Protein AF-A0A8X8FLM1-F1 (afdb_monomer)

Structure (mmCIF, N/CA/C/O backbone):
data_AF-A0A8X8FLM1-F1
#
_entry.id   AF-A0A8X8FLM1-F1
#
loop_
_atom_site.group_PDB
_atom_site.id
_atom_site.type_symbol
_atom_site.label_atom_id
_atom_site.label_alt_id
_atom_site.label_comp_id
_atom_site.label_asym_id
_atom_site.label_entity_id
_atom_site.label_seq_id
_atom_site.pdbx_PDB_ins_code
_atom_site.Cartn_x
_atom_site.Cartn_y
_atom_site.Cartn_z
_atom_site.occupancy
_atom_site.B_iso_or_equiv
_atom_site.auth_seq_id
_atom_site.auth_comp_id
_atom_site.auth_asym_id
_atom_site.auth_atom_id
_atom_site.pdbx_PDB_model_num
ATOM 1 N N . MET A 1 1 ? 20.048 0.884 -22.494 1.00 68.25 1 MET A N 1
ATOM 2 C CA . MET A 1 1 ? 18.974 1.821 -22.073 1.00 68.25 1 MET A CA 1
ATOM 3 C C . MET A 1 1 ? 17.701 1.071 -21.712 1.00 68.25 1 MET A C 1
ATOM 5 O O . MET A 1 1 ? 17.261 1.185 -20.579 1.00 68.25 1 MET A O 1
ATOM 9 N N . LEU A 1 2 ? 17.167 0.255 -22.626 1.00 69.75 2 LEU A N 1
ATOM 10 C CA . LEU A 1 2 ? 15.940 -0.521 -22.415 1.00 69.75 2 LEU A CA 1
ATOM 11 C C . LEU A 1 2 ? 16.041 -1.486 -21.217 1.00 69.75 2 LEU A C 1
ATOM 13 O O . LEU A 1 2 ? 15.201 -1.443 -20.328 1.00 69.75 2 LEU A O 1
ATOM 17 N N . GLU A 1 3 ? 17.132 -2.250 -21.110 1.00 76.75 3 GLU A N 1
ATOM 18 C CA . GLU A 1 3 ? 17.386 -3.141 -19.959 1.00 76.75 3 GLU A CA 1
ATOM 19 C C . GLU A 1 3 ? 17.451 -2.399 -18.618 1.00 76.75 3 GLU A C 1
ATOM 21 O O . GLU A 1 3 ? 16.991 -2.901 -17.598 1.00 76.75 3 GLU A O 1
ATOM 26 N N . MET A 1 4 ? 17.975 -1.171 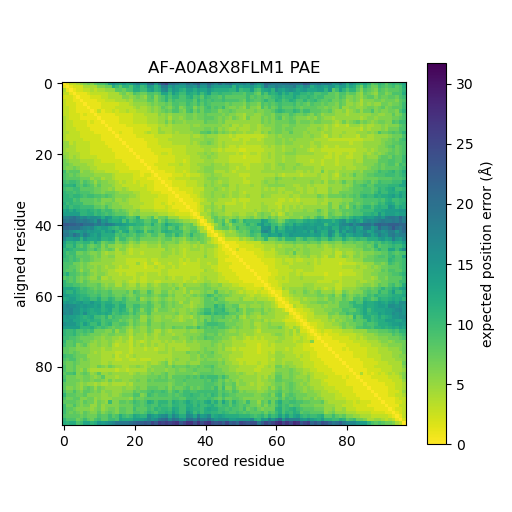-18.619 1.00 77.06 4 MET A N 1
ATOM 27 C CA . MET A 1 4 ? 18.077 -0.339 -17.419 1.00 77.06 4 MET A CA 1
ATOM 28 C C . MET A 1 4 ? 16.694 0.160 -16.978 1.00 77.06 4 MET A C 1
ATOM 30 O O . MET A 1 4 ? 16.386 0.147 -15.791 1.00 77.06 4 MET A O 1
ATOM 34 N N . ILE A 1 5 ? 15.834 0.531 -17.935 1.00 73.69 5 ILE A N 1
ATOM 35 C CA . ILE A 1 5 ? 14.432 0.902 -17.687 1.00 73.69 5 ILE A CA 1
ATOM 36 C C . ILE A 1 5 ? 13.659 -0.299 -17.134 1.00 73.69 5 ILE A C 1
ATOM 38 O O . ILE A 1 5 ? 12.955 -0.163 -16.135 1.00 73.69 5 ILE A O 1
ATOM 42 N N . PHE A 1 6 ? 13.839 -1.482 -17.728 1.00 75.19 6 PHE A N 1
ATOM 43 C CA . PHE A 1 6 ? 13.239 -2.717 -17.225 1.00 75.19 6 PHE A CA 1
ATOM 44 C C . PHE A 1 6 ? 13.726 -3.064 -15.817 1.00 75.19 6 PHE A C 1
ATOM 46 O O . PHE A 1 6 ? 12.907 -3.400 -14.967 1.00 75.19 6 PHE A O 1
ATOM 53 N N . ALA A 1 7 ? 15.022 -2.925 -15.532 1.00 82.50 7 ALA A N 1
ATOM 54 C CA . ALA A 1 7 ? 15.575 -3.168 -14.202 1.00 82.50 7 ALA A CA 1
ATOM 55 C C . ALA A 1 7 ? 15.013 -2.193 -13.155 1.00 82.50 7 ALA A C 1
ATOM 57 O O . ALA A 1 7 ? 14.611 -2.618 -12.073 1.00 82.50 7 ALA A O 1
ATOM 58 N N . ILE A 1 8 ? 14.923 -0.898 -13.480 1.00 79.69 8 ILE A N 1
ATOM 59 C CA . ILE A 1 8 ? 14.333 0.119 -12.595 1.00 79.69 8 ILE A CA 1
ATOM 60 C C . ILE A 1 8 ? 12.845 -0.167 -12.364 1.00 79.69 8 ILE A C 1
ATOM 62 O O . ILE A 1 8 ? 12.383 -0.121 -11.222 1.00 79.69 8 ILE A O 1
ATOM 66 N N . GLY A 1 9 ? 12.100 -0.505 -13.419 1.00 78.31 9 GLY A N 1
ATOM 67 C CA . GLY A 1 9 ? 10.692 -0.878 -13.317 1.00 78.31 9 GLY A CA 1
ATOM 68 C C . GLY A 1 9 ? 10.495 -2.119 -12.449 1.00 78.31 9 GLY A C 1
ATOM 69 O O . GLY A 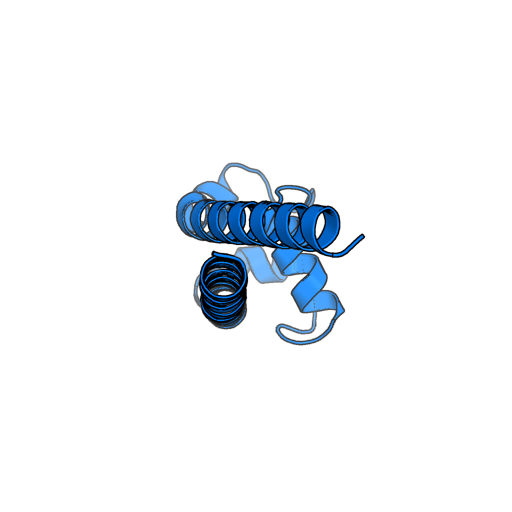1 9 ? 9.688 -2.100 -11.523 1.00 78.31 9 GLY A O 1
ATOM 70 N N . PHE A 1 10 ? 11.293 -3.162 -12.675 1.00 83.00 10 PHE A N 1
ATOM 71 C CA . PHE A 1 10 ? 11.254 -4.396 -11.898 1.00 83.00 10 PHE A CA 1
ATOM 72 C C . PHE A 1 10 ? 11.560 -4.151 -10.416 1.00 83.00 10 PHE A C 1
ATOM 74 O O . PHE A 1 10 ? 10.785 -4.558 -9.554 1.00 83.00 10 PHE A O 1
ATOM 81 N N . LEU A 1 11 ? 12.635 -3.421 -10.102 1.00 85.75 11 LEU A N 1
ATOM 82 C CA . LEU A 1 11 ? 12.973 -3.057 -8.723 1.00 85.75 11 LEU A CA 1
ATOM 83 C C . LEU A 1 11 ? 11.883 -2.201 -8.066 1.00 85.75 11 LEU A C 1
ATOM 85 O O . LEU A 1 11 ? 11.592 -2.389 -6.886 1.00 85.75 11 LEU A O 1
ATOM 89 N N . SER A 1 12 ? 11.242 -1.306 -8.821 1.00 79.88 12 SER A N 1
ATOM 90 C CA . SER A 1 12 ? 10.133 -0.484 -8.321 1.00 79.88 12 SER A CA 1
ATOM 91 C C . SER A 1 12 ? 8.903 -1.327 -7.990 1.00 79.88 12 SER A C 1
ATOM 93 O O . SER A 1 12 ? 8.327 -1.157 -6.917 1.00 79.88 12 SER A O 1
ATOM 95 N N . VAL A 1 13 ? 8.547 -2.283 -8.856 1.00 83.31 13 VAL A N 1
ATOM 96 C CA . VAL A 1 13 ? 7.448 -3.236 -8.627 1.00 83.31 13 VAL A CA 1
ATOM 97 C C . VAL A 1 13 ? 7.742 -4.107 -7.410 1.00 83.31 13 VAL A C 1
ATOM 99 O O . VAL A 1 13 ? 6.895 -4.251 -6.530 1.00 83.31 13 VAL A O 1
ATOM 102 N N . VAL A 1 14 ? 8.948 -4.670 -7.326 1.00 87.69 14 VAL A N 1
ATOM 103 C CA . VAL A 1 14 ? 9.359 -5.507 -6.192 1.00 87.69 14 VAL A CA 1
ATOM 104 C C . VAL A 1 14 ? 9.336 -4.697 -4.894 1.00 87.69 14 VAL A C 1
ATOM 106 O O . VAL A 1 14 ? 8.780 -5.154 -3.896 1.00 87.69 14 VAL A O 1
ATOM 109 N N . GLY A 1 15 ? 9.859 -3.469 -4.911 1.00 86.31 15 GLY A N 1
ATOM 110 C CA . GLY A 1 15 ? 9.806 -2.549 -3.776 1.00 86.31 15 GLY A CA 1
ATOM 111 C C . GLY A 1 15 ? 8.371 -2.230 -3.352 1.00 86.31 15 GLY A C 1
ATOM 112 O O . GLY A 1 15 ? 8.041 -2.355 -2.172 1.00 86.31 15 GLY A O 1
ATOM 113 N N . TYR A 1 16 ? 7.498 -1.906 -4.309 1.00 85.81 16 TYR A N 1
ATOM 114 C CA . TYR A 1 16 ? 6.070 -1.697 -4.072 1.00 85.81 16 TYR A CA 1
ATOM 115 C C . TYR A 1 16 ? 5.431 -2.910 -3.389 1.00 85.81 16 TYR A C 1
ATOM 117 O O . TYR A 1 16 ? 4.794 -2.752 -2.348 1.00 85.81 16 TYR A O 1
ATOM 125 N N . LEU A 1 17 ? 5.637 -4.116 -3.928 1.00 86.38 17 LEU A N 1
ATOM 126 C CA . LEU A 1 17 ? 5.069 -5.345 -3.376 1.00 86.38 17 LEU A CA 1
ATOM 127 C C . LEU A 1 17 ? 5.553 -5.585 -1.945 1.00 86.38 17 LEU A C 1
ATOM 129 O O . LEU A 1 17 ? 4.740 -5.871 -1.069 1.00 86.38 17 LEU A O 1
ATOM 133 N N . ILE A 1 18 ? 6.850 -5.417 -1.675 1.00 87.94 18 ILE A N 1
ATOM 134 C CA . ILE A 1 18 ? 7.414 -5.587 -0.329 1.00 87.94 18 ILE A CA 1
ATOM 135 C C . ILE A 1 18 ? 6.770 -4.608 0.656 1.00 87.94 18 ILE A C 1
ATOM 137 O O . ILE A 1 18 ? 6.324 -5.020 1.731 1.00 87.94 18 ILE A O 1
ATOM 141 N N . VAL A 1 19 ? 6.703 -3.320 0.307 1.00 86.25 19 VAL A N 1
ATOM 142 C CA . VAL A 1 19 ? 6.114 -2.294 1.179 1.00 86.25 19 VAL A CA 1
ATOM 143 C C . VAL A 1 19 ? 4.621 -2.557 1.377 1.00 86.25 19 VAL A C 1
ATOM 145 O O . VAL A 1 19 ? 4.141 -2.498 2.508 1.00 86.25 19 VAL A O 1
ATOM 148 N N . PHE A 1 20 ? 3.899 -2.917 0.316 1.00 85.38 20 PHE A N 1
ATOM 149 C CA . PHE A 1 20 ? 2.472 -3.214 0.365 1.00 85.38 20 PHE A CA 1
ATOM 150 C C . PHE A 1 20 ? 2.164 -4.441 1.231 1.00 85.38 20 PHE A C 1
ATOM 152 O O . PHE A 1 20 ? 1.304 -4.368 2.104 1.00 85.38 20 PHE A O 1
ATOM 159 N N . PHE A 1 21 ? 2.900 -5.546 1.071 1.00 85.69 21 PHE A N 1
ATOM 160 C CA . PHE A 1 21 ? 2.731 -6.740 1.906 1.00 85.69 21 PHE A CA 1
ATOM 161 C C . PHE A 1 21 ? 3.117 -6.497 3.363 1.00 85.69 21 PHE A C 1
ATOM 163 O O . PHE A 1 21 ? 2.498 -7.037 4.285 1.00 85.69 21 PHE A O 1
ATOM 170 N N . ARG A 1 22 ? 4.149 -5.683 3.600 1.00 86.88 22 ARG A N 1
ATOM 171 C CA . ARG A 1 22 ? 4.525 -5.286 4.956 1.00 86.88 22 ARG A CA 1
ATOM 172 C C . ARG A 1 22 ? 3.422 -4.442 5.592 1.00 86.88 22 ARG A C 1
ATOM 174 O O . ARG A 1 22 ? 3.081 -4.692 6.745 1.00 86.88 22 ARG A O 1
ATOM 181 N N . PHE A 1 23 ? 2.845 -3.503 4.846 1.00 84.88 23 PHE A N 1
ATOM 182 C CA . PHE A 1 23 ? 1.718 -2.683 5.284 1.00 84.88 23 PHE A CA 1
ATOM 183 C C . PHE A 1 23 ? 0.481 -3.532 5.579 1.00 84.88 23 PHE A C 1
ATOM 185 O O . PHE A 1 23 ? -0.033 -3.469 6.691 1.00 84.88 23 PHE A O 1
ATOM 192 N N . SER A 1 24 ? 0.054 -4.397 4.655 1.00 82.44 24 SER A N 1
ATOM 193 C CA . SER A 1 24 ? -1.136 -5.240 4.838 1.00 82.44 24 SER A CA 1
ATOM 194 C C . SER A 1 24 ? -1.008 -6.186 6.035 1.00 82.44 24 SER A C 1
ATOM 196 O O . SER A 1 24 ? -1.964 -6.371 6.781 1.00 82.44 24 SER A O 1
ATOM 198 N N . ARG A 1 25 ? 0.192 -6.719 6.309 1.00 84.50 25 ARG A N 1
ATOM 199 C CA . ARG A 1 25 ? 0.454 -7.500 7.534 1.00 84.50 25 ARG A CA 1
ATOM 200 C C . ARG A 1 25 ? 0.377 -6.683 8.808 1.00 84.50 25 ARG A C 1
ATOM 202 O O . ARG A 1 25 ? -0.045 -7.197 9.845 1.00 84.50 25 ARG A O 1
ATOM 209 N N . ARG A 1 26 ? 0.903 -5.462 8.771 1.00 85.19 26 ARG A N 1
ATOM 210 C CA . ARG A 1 26 ? 1.139 -4.657 9.970 1.00 85.19 26 ARG A CA 1
ATOM 211 C C . ARG A 1 26 ? -0.080 -3.820 10.341 1.00 85.19 26 ARG A C 1
ATOM 213 O O . ARG A 1 26 ? -0.346 -3.668 11.527 1.00 85.19 26 ARG A O 1
ATOM 220 N N . PHE A 1 27 ? -0.845 -3.356 9.359 1.00 83.56 27 PHE A N 1
ATOM 221 C CA . PHE A 1 27 ? -2.037 -2.533 9.536 1.00 83.56 27 PHE A CA 1
ATOM 222 C C . PHE A 1 27 ? -3.073 -3.125 10.505 1.00 83.56 27 PHE A C 1
ATOM 224 O O . PHE A 1 27 ? -3.424 -2.425 11.448 1.00 83.56 27 PHE A O 1
ATOM 231 N N . PRO A 1 28 ? -3.524 -4.393 10.385 1.00 81.88 28 PRO A N 1
ATOM 232 C CA . PRO A 1 28 ? -4.525 -4.936 11.304 1.00 81.88 28 PRO A CA 1
ATOM 233 C C . PRO A 1 28 ? -3.978 -5.117 12.728 1.00 81.88 28 PRO A C 1
ATOM 235 O O . PRO A 1 28 ? -4.753 -5.161 13.676 1.00 81.88 28 PRO A O 1
ATOM 238 N N . ARG A 1 29 ? -2.648 -5.208 12.893 1.00 83.31 29 ARG A N 1
ATOM 239 C CA . ARG A 1 29 ? -1.992 -5.306 14.207 1.00 83.31 29 ARG A CA 1
ATOM 240 C C . ARG A 1 29 ? -1.765 -3.944 14.861 1.00 83.31 29 ARG A C 1
ATOM 242 O O . ARG A 1 29 ? -1.905 -3.835 16.069 1.00 83.31 29 ARG A O 1
ATOM 249 N N . LEU A 1 30 ? -1.371 -2.938 14.082 1.00 82.31 30 LEU A N 1
ATOM 250 C CA . LEU A 1 30 ? -1.109 -1.581 14.574 1.00 82.31 30 LEU A CA 1
ATOM 251 C C . LEU A 1 30 ? -2.388 -0.760 14.742 1.00 82.31 30 LEU A C 1
ATOM 253 O O . LEU A 1 30 ? -2.461 0.060 15.647 1.00 82.31 30 LEU A O 1
ATOM 257 N N . TYR A 1 31 ? -3.372 -0.979 13.870 1.00 82.56 31 TYR A N 1
ATOM 258 C CA . TYR A 1 31 ? -4.610 -0.208 13.809 1.00 82.56 31 TYR A CA 1
ATOM 259 C C . TYR A 1 31 ? -5.832 -1.140 13.790 1.00 82.56 31 TYR A C 1
ATOM 261 O O . TYR A 1 31 ? -6.599 -1.148 12.821 1.00 82.56 31 TYR A O 1
ATOM 269 N N . PRO A 1 32 ? -6.032 -1.952 14.846 1.00 80.75 32 PRO A N 1
ATOM 270 C CA . PRO A 1 32 ? -7.135 -2.907 14.907 1.00 80.75 32 PRO A CA 1
ATOM 271 C C . PRO A 1 32 ? -8.502 -2.216 14.820 1.00 80.75 32 PRO A C 1
ATOM 273 O O . PRO A 1 32 ? -9.400 -2.720 14.154 1.00 80.75 32 PRO A O 1
ATOM 276 N N . GLU A 1 33 ? -8.651 -1.029 15.411 1.00 83.38 33 GLU A N 1
ATOM 277 C CA . GLU A 1 33 ? -9.896 -0.250 15.358 1.00 83.38 33 GLU A CA 1
ATOM 278 C C . GLU A 1 33 ? -10.248 0.192 13.933 1.00 83.38 33 GLU A C 1
ATOM 280 O O . GLU A 1 33 ? -11.391 0.043 13.496 1.00 83.38 33 GLU A O 1
ATOM 285 N N . LEU A 1 34 ? -9.250 0.675 13.179 1.00 80.75 34 LEU A N 1
ATOM 286 C CA . LEU A 1 34 ? -9.419 1.020 11.767 1.00 80.75 34 LEU A CA 1
ATOM 287 C C . LEU A 1 34 ? -9.803 -0.214 10.957 1.00 80.75 34 LEU A C 1
ATOM 289 O O . LEU A 1 34 ? -10.725 -0.161 10.150 1.00 80.75 34 LEU A O 1
ATOM 293 N N . TRP A 1 35 ? -9.131 -1.339 11.196 1.00 82.50 35 TRP A N 1
ATOM 294 C CA . TRP A 1 35 ? -9.408 -2.589 10.497 1.00 82.50 35 TRP A CA 1
ATOM 295 C C . TRP A 1 35 ? -10.839 -3.097 10.730 1.00 82.50 35 TRP A C 1
ATOM 297 O O . TRP A 1 35 ? -11.523 -3.475 9.777 1.00 82.50 35 TRP A O 1
ATOM 307 N N . VAL A 1 36 ? -11.326 -3.032 11.973 1.00 82.38 36 VAL A N 1
ATOM 308 C CA . VAL A 1 36 ? -12.701 -3.416 12.326 1.00 82.38 36 VAL A CA 1
ATOM 309 C C . VAL A 1 36 ? -13.724 -2.518 11.629 1.00 82.38 36 VAL A C 1
ATOM 311 O O . VAL A 1 36 ? -14.681 -3.034 11.053 1.00 82.38 36 VAL A O 1
ATOM 314 N N . ARG A 1 37 ? -13.516 -1.194 11.607 1.00 81.88 37 ARG A N 1
ATOM 315 C CA . ARG A 1 37 ? -14.438 -0.250 10.940 1.00 81.88 37 ARG A CA 1
ATOM 316 C C . ARG A 1 37 ? -14.556 -0.476 9.442 1.00 81.88 37 ARG A C 1
ATOM 318 O O . ARG A 1 37 ? -15.612 -0.254 8.853 1.00 81.88 37 ARG A O 1
ATOM 325 N N . VAL A 1 38 ? -13.477 -0.926 8.819 1.00 80.06 38 VAL A N 1
ATOM 326 C CA . VAL A 1 38 ? -13.479 -1.224 7.389 1.00 80.06 38 VAL A CA 1
ATOM 327 C C . VAL A 1 38 ? -14.307 -2.482 7.094 1.00 80.06 38 VAL A C 1
ATOM 329 O O . VAL A 1 38 ? -14.875 -2.609 6.008 1.00 80.06 38 VAL A O 1
ATOM 332 N N . GLY A 1 39 ? -14.479 -3.371 8.078 1.00 73.94 39 GLY A N 1
ATOM 333 C CA . GLY A 1 39 ? -15.366 -4.530 7.983 1.00 73.94 39 GLY A CA 1
ATOM 334 C C . GLY A 1 39 ? -14.859 -5.594 7.011 1.00 73.94 39 GLY A C 1
ATOM 335 O O . GLY A 1 39 ? -15.663 -6.275 6.372 1.00 73.94 39 GLY A O 1
ATOM 336 N N . CYS A 1 40 ? -13.537 -5.711 6.851 1.00 73.19 40 CYS A N 1
ATOM 337 C CA . CYS A 1 40 ? -12.931 -6.717 5.987 1.00 73.19 40 CYS A CA 1
ATOM 338 C C . CYS A 1 40 ? -12.529 -7.960 6.809 1.00 73.19 40 CYS A C 1
ATOM 340 O O . CYS A 1 40 ? -11.690 -7.849 7.702 1.00 73.19 40 CYS A O 1
ATOM 342 N N . PRO A 1 41 ? -13.100 -9.148 6.526 1.00 65.12 41 PRO A N 1
ATOM 343 C CA . PRO A 1 41 ? -12.862 -10.353 7.326 1.00 65.12 41 PRO A CA 1
ATOM 344 C C . PRO A 1 41 ? -11.484 -10.985 7.078 1.00 65.12 41 PRO A C 1
ATOM 346 O O . PRO A 1 41 ? -10.983 -11.726 7.919 1.00 65.12 41 PRO A O 1
ATOM 349 N N . GLU A 1 42 ? -10.847 -10.682 5.944 1.00 67.88 42 GLU A N 1
ATOM 350 C CA . GLU A 1 42 ? -9.597 -11.313 5.525 1.00 67.88 42 GLU A CA 1
ATOM 351 C C . GLU A 1 42 ? -8.496 -10.272 5.330 1.00 67.88 42 GLU A C 1
ATOM 353 O O . GLU A 1 42 ? -8.609 -9.387 4.484 1.00 67.88 42 GLU A O 1
ATOM 358 N N . ALA A 1 43 ? -7.396 -10.407 6.075 1.00 65.81 43 ALA A N 1
ATOM 359 C CA . ALA A 1 43 ? -6.220 -9.543 5.933 1.00 65.81 43 ALA A CA 1
ATOM 360 C C . ALA A 1 43 ? -5.396 -9.842 4.662 1.00 65.81 43 ALA A C 1
ATOM 362 O O . ALA A 1 43 ? -4.550 -9.048 4.267 1.00 65.81 43 ALA A O 1
ATOM 363 N N . PHE A 1 44 ? -5.620 -10.989 4.013 1.00 66.88 44 PHE A N 1
ATOM 364 C CA . PHE A 1 44 ? -4.794 -11.454 2.890 1.00 66.88 44 PHE A CA 1
ATOM 365 C C . PHE A 1 44 ? -5.558 -11.910 1.647 1.00 66.88 44 PHE A C 1
ATOM 367 O O . PHE A 1 44 ? -4.933 -12.131 0.609 1.00 66.88 44 PHE A O 1
ATOM 374 N N . GLY A 1 45 ? -6.886 -12.009 1.719 1.00 75.81 45 GLY A N 1
ATOM 375 C CA . GLY A 1 45 ? -7.710 -12.299 0.550 1.00 75.81 45 GLY A CA 1
ATOM 376 C C . GLY A 1 45 ? -7.731 -11.141 -0.446 1.00 75.81 45 GLY A C 1
ATOM 377 O O . GLY A 1 45 ? -7.369 -10.008 -0.115 1.00 75.81 45 GLY A O 1
ATOM 378 N N . LEU A 1 46 ? -8.217 -11.407 -1.661 1.00 78.38 46 LEU A N 1
ATOM 379 C CA . LEU A 1 46 ? -8.431 -10.393 -2.706 1.00 78.38 46 LEU A CA 1
ATOM 380 C C . LEU A 1 46 ? -9.205 -9.179 -2.174 1.00 78.38 46 LEU A C 1
ATOM 382 O O . LEU A 1 46 ? -8.839 -8.038 -2.445 1.00 78.38 46 LEU A O 1
ATOM 386 N N . ARG A 1 47 ? -10.223 -9.432 -1.342 1.00 78.81 47 ARG A N 1
ATOM 387 C CA . ARG A 1 47 ? -11.037 -8.394 -0.700 1.00 78.81 47 ARG A CA 1
ATOM 388 C C . ARG A 1 47 ? -10.246 -7.565 0.314 1.00 78.81 47 ARG A C 1
ATOM 390 O O . ARG A 1 47 ? -10.443 -6.358 0.398 1.00 78.81 47 ARG A O 1
ATOM 397 N N . GLY A 1 48 ? -9.328 -8.185 1.053 1.00 81.94 48 GLY A N 1
ATOM 398 C CA . GLY A 1 48 ? -8.408 -7.482 1.948 1.00 81.94 48 GLY A CA 1
ATOM 399 C C . GLY A 1 48 ? -7.459 -6.584 1.174 1.00 81.94 48 GLY A C 1
ATOM 400 O O . GLY A 1 48 ? -7.345 -5.399 1.466 1.00 81.94 48 GLY A O 1
ATOM 401 N N . GLN A 1 49 ? -6.836 -7.121 0.126 1.00 82.94 49 GLN A N 1
ATOM 402 C CA . GLN A 1 49 ? -5.899 -6.375 -0.713 1.00 82.94 49 GLN A CA 1
ATOM 403 C C . GLN A 1 49 ? -6.567 -5.183 -1.409 1.00 82.94 49 GLN A C 1
ATOM 405 O O . GLN A 1 49 ? -6.023 -4.080 -1.362 1.00 82.94 49 GLN A O 1
ATOM 410 N N . SER A 1 50 ? -7.765 -5.362 -1.979 1.00 83.12 50 SER A N 1
ATOM 411 C CA . SER A 1 50 ? -8.523 -4.262 -2.593 1.00 83.12 50 SER A CA 1
ATOM 412 C C . SER A 1 50 ? -8.880 -3.183 -1.576 1.00 83.12 50 SER A C 1
ATOM 414 O O . SER A 1 50 ? -8.827 -1.996 -1.878 1.00 83.12 50 SER A O 1
ATOM 416 N N . THR A 1 51 ? -9.197 -3.598 -0.354 1.00 85.56 51 THR A N 1
ATOM 417 C CA . THR A 1 51 ? -9.511 -2.703 0.755 1.00 85.56 51 THR A CA 1
ATOM 418 C C . THR A 1 51 ? -8.280 -1.912 1.203 1.00 85.56 51 THR A C 1
ATOM 420 O O . THR A 1 51 ? -8.347 -0.691 1.312 1.00 85.56 51 THR A O 1
ATOM 423 N N . TYR A 1 52 ? -7.123 -2.557 1.392 1.00 84.00 52 TYR A N 1
ATOM 424 C CA . TYR A 1 52 ? -5.871 -1.851 1.688 1.00 84.00 52 TYR A CA 1
ATOM 425 C C . TYR A 1 52 ? -5.505 -0.871 0.584 1.00 84.00 52 TYR A C 1
ATOM 427 O O . TYR A 1 52 ? -5.077 0.243 0.874 1.00 84.00 52 TYR A O 1
ATOM 435 N N . LEU A 1 53 ? -5.702 -1.259 -0.676 1.00 84.81 53 LEU A N 1
ATOM 436 C CA . LEU A 1 53 ? -5.471 -0.373 -1.804 1.00 84.81 53 LEU A CA 1
ATOM 437 C C . LEU A 1 53 ? -6.446 0.815 -1.786 1.00 84.81 53 LEU A C 1
ATOM 439 O O . LEU A 1 53 ? -6.006 1.944 -1.971 1.00 84.81 53 LEU A O 1
ATOM 443 N N . ALA A 1 54 ? -7.732 0.601 -1.493 1.00 86.19 54 ALA A N 1
ATOM 444 C CA . ALA A 1 54 ? -8.7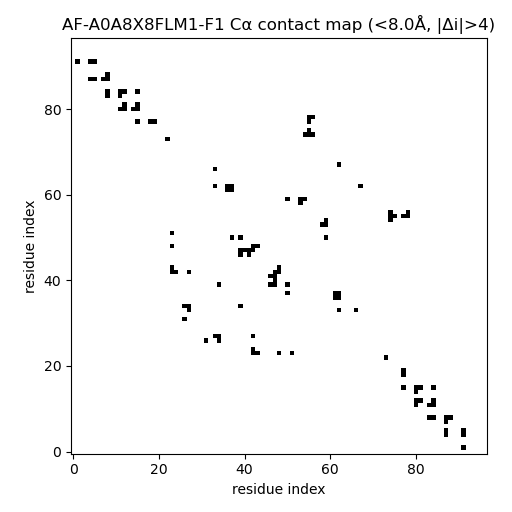23 1.671 -1.356 1.00 86.19 54 ALA A CA 1
ATOM 445 C C . ALA A 1 54 ? -8.371 2.639 -0.217 1.00 86.19 54 ALA A C 1
ATOM 447 O O . ALA A 1 54 ? -8.424 3.856 -0.406 1.00 86.19 54 ALA A O 1
ATOM 448 N N . ILE A 1 55 ? -7.928 2.117 0.930 1.00 85.31 55 ILE A N 1
ATOM 449 C CA . ILE A 1 55 ? -7.409 2.913 2.047 1.00 85.31 55 ILE A CA 1
ATOM 450 C C . ILE A 1 55 ? -6.205 3.723 1.580 1.00 85.31 55 ILE A C 1
ATOM 452 O O . ILE A 1 55 ? -6.223 4.947 1.687 1.00 85.31 55 ILE A O 1
ATOM 456 N N . VAL A 1 56 ? -5.190 3.069 1.002 1.00 85.19 56 VAL A N 1
ATOM 457 C CA . VAL A 1 56 ? -3.973 3.721 0.507 1.00 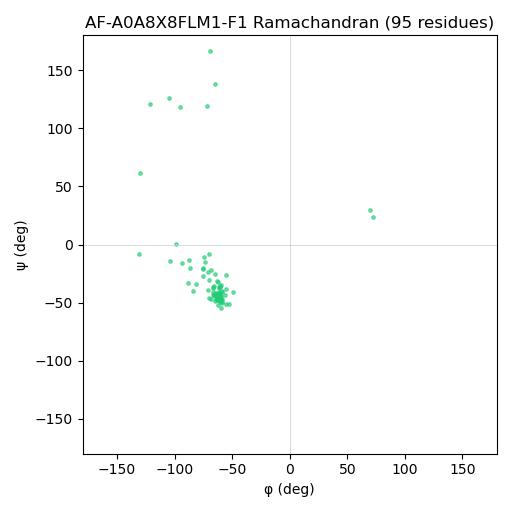85.19 56 VAL A CA 1
ATOM 458 C C . VAL A 1 56 ? -4.313 4.805 -0.499 1.00 85.19 56 VAL A C 1
ATOM 460 O O . VAL A 1 56 ? -3.771 5.894 -0.379 1.00 85.19 56 VAL A O 1
ATOM 463 N N . LEU A 1 57 ? -5.232 4.580 -1.435 1.00 83.81 57 LEU A N 1
ATOM 464 C CA . LEU A 1 57 ? -5.665 5.567 -2.429 1.00 83.81 57 LEU A CA 1
ATOM 465 C C . LEU A 1 57 ? -6.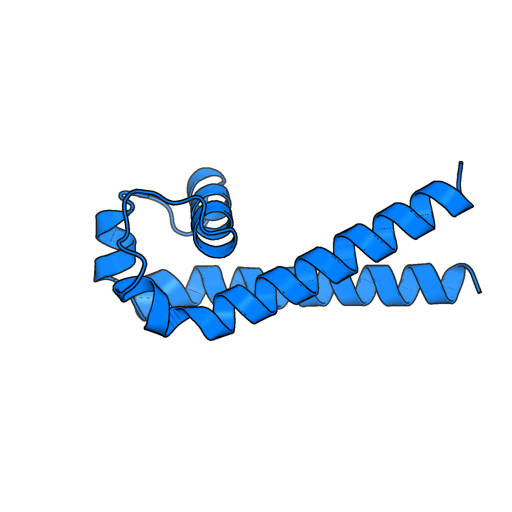577 6.659 -1.842 1.00 83.81 57 LEU A C 1
ATOM 467 O O . LEU A 1 57 ? -6.773 7.695 -2.469 1.00 83.81 57 LEU A O 1
ATOM 471 N N . GLY A 1 58 ? -7.051 6.501 -0.602 1.00 81.69 58 GLY A N 1
ATOM 472 C CA . GLY A 1 58 ? -7.971 7.436 0.049 1.00 81.69 58 GLY A CA 1
ATOM 473 C C . GLY A 1 58 ? -9.389 7.380 -0.524 1.00 81.69 58 GLY A C 1
ATOM 474 O O . GLY A 1 58 ? -10.115 8.366 -0.433 1.00 81.69 58 GLY A O 1
ATOM 475 N N . LEU A 1 59 ? -9.745 6.249 -1.134 1.00 82.31 59 LEU A N 1
ATOM 476 C CA . LEU A 1 59 ? -11.069 5.944 -1.677 1.00 82.31 59 LEU A CA 1
ATOM 477 C C . LEU A 1 59 ? -11.996 5.323 -0.623 1.00 82.31 59 LEU A C 1
ATOM 479 O O . LEU A 1 59 ? -13.198 5.235 -0.846 1.00 82.31 59 LEU A O 1
ATOM 483 N N . GLU A 1 60 ? -11.450 4.893 0.517 1.00 83.25 60 GLU A N 1
ATOM 484 C CA . GLU A 1 60 ? -12.239 4.330 1.609 1.00 83.25 60 GLU A CA 1
ATOM 485 C C . GLU A 1 60 ? -13.055 5.421 2.315 1.00 83.25 60 GLU A C 1
ATOM 487 O O . GLU A 1 60 ? -12.502 6.366 2.879 1.00 83.25 60 GLU A O 1
ATOM 492 N N . THR A 1 61 ? -14.380 5.282 2.296 1.00 78.56 61 THR A N 1
ATOM 493 C CA . THR A 1 61 ? -15.313 6.263 2.871 1.00 78.56 61 THR A CA 1
ATOM 494 C C . THR A 1 61 ? -15.710 5.935 4.306 1.00 78.56 61 THR A C 1
ATOM 496 O O . THR A 1 61 ? -16.249 6.798 4.995 1.00 78.56 61 THR A O 1
ATOM 499 N N . ARG A 1 62 ? -15.465 4.702 4.774 1.00 81.31 62 ARG A N 1
ATOM 500 C CA . ARG A 1 62 ? -15.841 4.256 6.127 1.00 81.31 62 ARG A CA 1
ATOM 501 C C . ARG A 1 62 ? -14.933 4.806 7.225 1.00 81.31 62 ARG A C 1
ATOM 503 O O . ARG A 1 62 ? -15.338 4.827 8.384 1.00 81.31 62 ARG A O 1
ATOM 510 N N . ILE A 1 63 ? -13.717 5.238 6.880 1.00 77.94 63 ILE A N 1
ATOM 511 C CA . ILE A 1 63 ? -12.757 5.788 7.841 1.00 77.94 63 ILE A CA 1
ATOM 512 C C . ILE A 1 63 ? -12.678 7.315 7.687 1.00 77.94 63 ILE A C 1
ATOM 514 O O . ILE A 1 63 ? -12.377 7.807 6.595 1.00 77.94 63 ILE A O 1
ATOM 518 N N . PRO A 1 64 ? -12.869 8.095 8.766 1.00 77.44 64 PRO A N 1
ATOM 519 C CA . PRO A 1 64 ? -12.639 9.533 8.729 1.00 77.44 64 PRO A CA 1
ATOM 520 C C . PRO A 1 64 ? -11.155 9.851 8.486 1.00 77.44 64 PRO A C 1
ATOM 522 O O . PRO A 1 64 ? -10.254 9.273 9.093 1.00 77.44 64 PRO A O 1
ATOM 525 N N . ARG A 1 65 ? -10.882 10.842 7.626 1.00 74.69 65 ARG A N 1
ATOM 526 C CA . ARG A 1 65 ? -9.514 11.229 7.217 1.00 74.69 65 ARG A CA 1
ATOM 527 C C . ARG A 1 65 ? -8.572 11.563 8.381 1.00 74.69 65 ARG A C 1
ATOM 529 O O . ARG A 1 65 ? -7.361 11.436 8.225 1.00 74.69 65 ARG A O 1
ATOM 536 N N . GLN A 1 66 ? -9.110 11.992 9.521 1.00 77.12 66 GLN A N 1
ATOM 537 C CA . GLN A 1 66 ? -8.331 12.299 10.723 1.00 77.12 66 GLN A CA 1
ATOM 538 C C . GLN A 1 66 ? -7.684 11.049 11.334 1.00 77.12 66 GLN A C 1
ATOM 540 O O . GLN A 1 66 ? -6.531 11.108 11.747 1.00 77.12 66 GLN A O 1
ATOM 545 N N . GLU A 1 67 ? -8.363 9.901 11.321 1.00 74.69 67 GLU A N 1
ATOM 546 C CA . GLU A 1 67 ? -7.807 8.653 11.862 1.00 74.69 67 GLU A CA 1
ATOM 547 C C . GLU A 1 67 ? -6.757 8.044 10.919 1.00 74.69 67 GLU A C 1
ATOM 549 O O . GLU A 1 67 ? -5.787 7.429 11.359 1.00 74.69 67 GLU A O 1
ATOM 554 N N . LEU A 1 68 ? -6.866 8.324 9.615 1.00 76.25 68 LEU A N 1
ATOM 555 C CA . LEU A 1 68 ? -5.845 7.979 8.621 1.00 76.25 68 LEU A CA 1
ATOM 556 C C . LEU A 1 68 ? -4.561 8.809 8.760 1.00 76.25 68 LEU A C 1
ATOM 558 O O . LEU A 1 68 ? -3.565 8.509 8.101 1.00 76.25 68 LEU A O 1
ATOM 562 N N . HIS A 1 69 ? -4.531 9.835 9.618 1.00 79.25 69 HIS A N 1
ATOM 563 C CA . HIS A 1 69 ? -3.332 10.650 9.796 1.00 79.25 69 HIS A CA 1
ATOM 564 C C . HIS A 1 69 ? -2.153 9.827 10.344 1.00 79.25 69 HIS A C 1
ATOM 566 O O . HIS A 1 69 ? -1.005 10.091 9.980 1.00 79.25 69 HIS A O 1
ATOM 572 N N . GLN A 1 70 ? -2.424 8.798 11.153 1.00 74.81 70 GLN A N 1
ATOM 573 C CA . GLN A 1 70 ? -1.389 7.929 11.725 1.00 74.81 70 GLN A CA 1
ATOM 574 C C . GLN A 1 70 ? -0.719 7.030 10.672 1.00 74.81 70 GLN A C 1
ATOM 576 O O . GLN A 1 70 ? 0.471 6.751 10.776 1.00 74.81 70 GLN A O 1
ATOM 581 N N . VAL A 1 71 ? -1.454 6.642 9.625 1.00 80.81 71 VAL A N 1
ATOM 582 C CA . VAL A 1 71 ? -0.962 5.826 8.495 1.00 80.81 71 VAL A CA 1
ATOM 583 C C . VAL A 1 71 ? -0.603 6.650 7.260 1.00 80.81 71 VAL A C 1
ATOM 585 O O . VAL A 1 71 ? -0.141 6.102 6.261 1.00 80.81 71 VAL A O 1
ATOM 588 N N . ARG A 1 72 ? -0.756 7.977 7.314 1.00 83.12 72 ARG A N 1
ATOM 589 C CA . ARG A 1 72 ? -0.570 8.875 6.166 1.00 83.12 72 ARG A CA 1
ATOM 590 C C . ARG A 1 72 ? 0.804 8.736 5.515 1.00 83.12 72 ARG A C 1
ATOM 592 O O . ARG A 1 72 ? 0.895 8.794 4.292 1.00 83.12 72 ARG A O 1
ATOM 599 N N . LEU A 1 73 ? 1.854 8.549 6.314 1.00 83.31 73 LEU A N 1
ATOM 600 C CA . LEU A 1 73 ? 3.216 8.398 5.805 1.00 83.31 73 LEU A CA 1
ATOM 601 C C . LEU A 1 73 ? 3.392 7.063 5.072 1.00 83.31 73 LEU A C 1
ATOM 603 O O . LEU A 1 73 ? 3.876 7.055 3.945 1.00 83.31 73 LEU A O 1
ATOM 607 N N . GLU A 1 74 ? 2.922 5.953 5.649 1.00 83.19 74 GLU A N 1
ATOM 608 C CA . GLU A 1 74 ? 2.957 4.637 4.993 1.00 83.19 74 GLU A CA 1
ATOM 609 C C . GLU A 1 74 ? 2.129 4.642 3.696 1.00 83.19 74 GLU A C 1
ATOM 611 O O . GLU A 1 74 ? 2.596 4.187 2.651 1.00 83.19 74 GLU A O 1
ATOM 616 N N . MET A 1 75 ? 0.942 5.257 3.722 1.00 85.81 75 MET A N 1
ATOM 617 C CA . MET A 1 75 ? 0.105 5.447 2.535 1.00 85.81 75 MET A CA 1
ATOM 618 C C . MET A 1 75 ? 0.812 6.278 1.459 1.00 85.81 75 MET A C 1
ATOM 620 O O . MET A 1 75 ? 0.751 5.932 0.280 1.00 85.81 75 MET A O 1
ATOM 624 N N . MET A 1 76 ? 1.491 7.364 1.841 1.00 86.62 76 MET A N 1
ATOM 625 C CA . MET A 1 76 ? 2.236 8.210 0.907 1.00 86.62 76 MET A CA 1
ATOM 626 C C . MET A 1 76 ? 3.388 7.440 0.259 1.00 86.62 76 MET A C 1
ATOM 628 O O . MET A 1 76 ? 3.545 7.514 -0.957 1.00 86.62 76 MET A O 1
ATOM 632 N N . VAL A 1 77 ? 4.137 6.652 1.035 1.00 85.06 77 VAL A N 1
ATOM 633 C CA . VAL A 1 77 ? 5.211 5.798 0.510 1.00 85.06 77 VAL A CA 1
ATOM 634 C C . VAL A 1 77 ? 4.651 4.822 -0.526 1.00 85.06 77 VAL A C 1
ATOM 636 O O . VAL A 1 77 ? 5.150 4.778 -1.648 1.00 85.06 77 VAL A O 1
ATOM 639 N N . ILE A 1 78 ? 3.570 4.101 -0.210 1.00 85.81 78 ILE A N 1
ATOM 640 C CA . ILE A 1 78 ? 2.963 3.145 -1.150 1.00 85.81 78 ILE A CA 1
ATOM 641 C C . ILE A 1 78 ? 2.466 3.852 -2.419 1.00 85.81 78 ILE A C 1
ATOM 643 O O . ILE A 1 78 ? 2.691 3.344 -3.515 1.00 85.81 78 ILE A O 1
ATOM 647 N N . ARG A 1 79 ? 1.843 5.035 -2.303 1.00 87.56 79 ARG A N 1
ATOM 648 C CA . ARG A 1 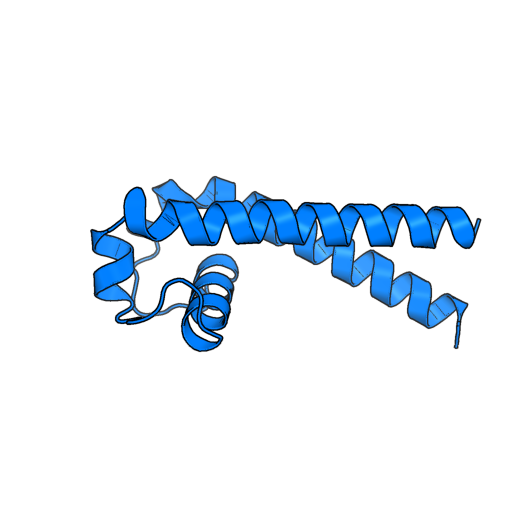79 ? 1.410 5.835 -3.465 1.00 87.56 79 ARG A CA 1
ATOM 649 C C . ARG A 1 79 ? 2.576 6.239 -4.360 1.00 87.56 79 ARG A C 1
ATOM 651 O O . ARG A 1 79 ? 2.448 6.160 -5.576 1.00 87.56 79 ARG A O 1
ATOM 658 N N . VAL A 1 80 ? 3.691 6.669 -3.774 1.00 86.56 80 VAL A N 1
ATOM 659 C CA . VAL A 1 80 ? 4.891 7.067 -4.523 1.00 86.56 80 VAL A CA 1
ATOM 660 C C . VAL A 1 80 ? 5.463 5.871 -5.284 1.00 86.56 80 VAL A C 1
ATOM 662 O O . VAL A 1 80 ? 5.684 5.967 -6.488 1.00 86.56 80 VAL A O 1
ATOM 665 N N . PHE A 1 81 ? 5.617 4.720 -4.623 1.00 82.38 81 PHE A N 1
ATOM 666 C CA . PHE A 1 81 ? 6.070 3.483 -5.270 1.00 82.38 81 PHE A CA 1
ATOM 667 C C . PHE A 1 81 ? 5.118 3.008 -6.376 1.00 82.38 81 PHE A C 1
ATOM 669 O O . PHE A 1 81 ? 5.568 2.595 -7.447 1.00 82.38 81 PHE A O 1
ATOM 676 N N . LEU A 1 82 ? 3.806 3.105 -6.149 1.00 83.25 82 LEU A N 1
ATOM 677 C CA . LEU A 1 82 ? 2.797 2.789 -7.158 1.00 83.25 82 LEU A CA 1
ATOM 678 C C . LEU A 1 82 ? 2.905 3.737 -8.362 1.00 83.25 82 LEU A C 1
ATOM 680 O O . LEU A 1 82 ? 2.888 3.279 -9.500 1.00 83.25 82 LEU A O 1
ATOM 684 N N . GLY A 1 83 ? 3.081 5.039 -8.124 1.00 83.94 83 GLY A N 1
ATOM 685 C CA . GLY A 1 83 ? 3.288 6.037 -9.173 1.00 83.94 83 GLY A CA 1
ATOM 686 C C . GLY A 1 83 ? 4.524 5.738 -10.021 1.00 83.94 83 GLY A C 1
ATOM 687 O O . GLY A 1 83 ? 4.423 5.687 -11.244 1.00 83.94 83 GLY A O 1
ATOM 688 N N . PHE A 1 84 ? 5.666 5.448 -9.388 1.00 82.12 84 PHE A N 1
ATOM 689 C CA . PHE A 1 84 ? 6.877 5.029 -10.103 1.00 82.12 84 PHE A CA 1
ATOM 690 C C . PHE A 1 84 ? 6.656 3.764 -10.932 1.00 82.12 84 PHE A C 1
ATOM 692 O O . PHE A 1 84 ? 7.103 3.694 -12.074 1.00 82.12 84 PHE A O 1
ATOM 699 N N . THR A 1 85 ? 5.921 2.795 -10.388 1.00 78.81 85 THR A N 1
ATOM 700 C CA . THR A 1 85 ? 5.582 1.555 -11.092 1.00 78.81 85 THR A CA 1
ATOM 701 C C . THR A 1 85 ? 4.748 1.828 -12.345 1.00 78.81 85 THR A C 1
ATOM 703 O O . THR A 1 85 ? 5.071 1.324 -13.418 1.00 78.81 85 THR A O 1
ATOM 706 N N . VAL A 1 86 ? 3.711 2.664 -12.240 1.00 83.50 86 VAL A N 1
ATOM 707 C CA . VAL A 1 86 ? 2.857 3.044 -13.379 1.00 83.50 86 VAL A CA 1
ATOM 708 C C . VAL A 1 86 ? 3.651 3.808 -14.436 1.00 83.50 86 VAL A C 1
ATOM 710 O O . VAL A 1 86 ? 3.504 3.518 -15.621 1.00 83.50 86 VAL A O 1
ATOM 713 N N . VAL A 1 87 ? 4.516 4.743 -14.031 1.00 84.00 87 VAL A N 1
ATOM 714 C CA . VAL A 1 87 ? 5.373 5.498 -14.960 1.00 84.00 87 VAL A CA 1
ATOM 715 C C . VAL A 1 87 ? 6.335 4.561 -15.684 1.00 84.00 87 VAL A C 1
ATOM 717 O O . VAL A 1 87 ? 6.429 4.620 -16.907 1.00 84.00 87 VAL A O 1
ATOM 720 N N . ALA A 1 88 ? 7.000 3.659 -14.958 1.00 77.44 88 ALA A N 1
ATOM 721 C CA . ALA A 1 88 ? 7.925 2.696 -15.544 1.00 77.44 88 ALA A CA 1
ATOM 722 C C . ALA A 1 88 ? 7.223 1.749 -16.530 1.00 77.44 88 ALA A C 1
ATOM 724 O O . ALA A 1 88 ? 7.734 1.527 -17.625 1.00 77.44 88 ALA A O 1
ATOM 725 N N . LEU A 1 89 ? 6.037 1.238 -16.177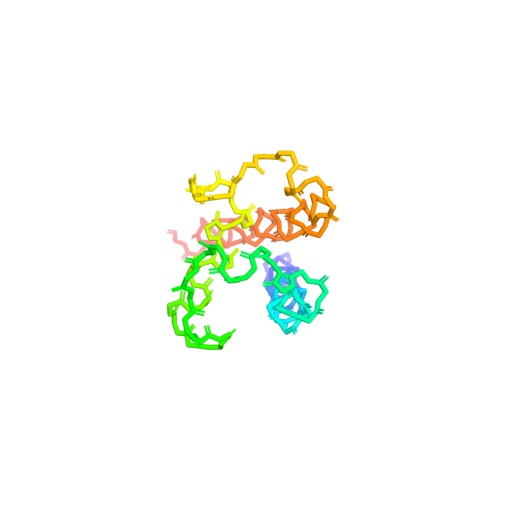 1.00 77.50 89 LEU A N 1
ATOM 726 C CA . LEU A 1 89 ? 5.239 0.376 -17.055 1.00 77.50 89 LEU A CA 1
ATOM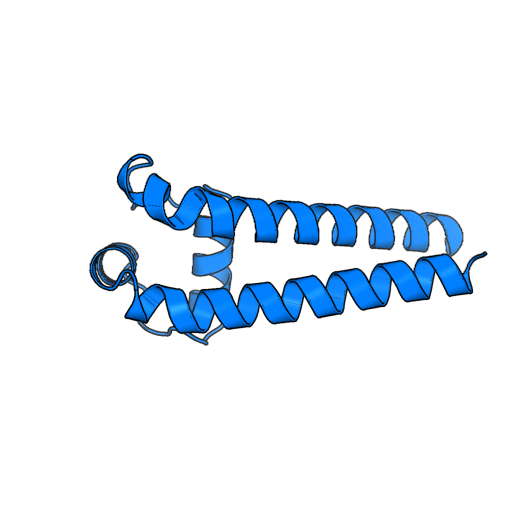 727 C C . LEU A 1 89 ? 4.734 1.119 -18.291 1.00 77.50 89 LEU A C 1
ATOM 729 O O . LEU A 1 89 ? 4.822 0.588 -19.391 1.00 77.50 89 LEU A O 1
ATOM 733 N N . THR A 1 90 ? 4.246 2.349 -18.124 1.00 83.06 90 THR A N 1
ATOM 734 C CA . THR A 1 90 ? 3.810 3.195 -19.243 1.00 83.06 90 THR A CA 1
ATOM 735 C C . THR A 1 90 ? 4.969 3.437 -20.204 1.00 83.06 90 THR A C 1
ATOM 737 O O . THR A 1 90 ? 4.828 3.230 -21.404 1.00 83.06 90 THR A O 1
ATOM 740 N N . PHE A 1 91 ? 6.139 3.809 -19.681 1.00 79.19 91 PHE A N 1
ATOM 741 C CA . PHE A 1 91 ? 7.325 4.055 -20.495 1.00 79.19 91 PHE A CA 1
ATOM 742 C C . PHE A 1 91 ? 7.803 2.787 -21.212 1.00 79.19 91 PHE A C 1
ATOM 744 O O . PHE A 1 91 ? 8.140 2.839 -22.390 1.00 79.19 91 PHE A O 1
ATOM 751 N N . ALA A 1 92 ? 7.792 1.639 -20.528 1.00 74.12 92 ALA A N 1
ATOM 752 C CA . ALA A 1 92 ? 8.110 0.356 -21.143 1.00 74.12 92 ALA A CA 1
ATOM 753 C C . ALA A 1 92 ? 7.130 0.022 -22.277 1.00 74.12 92 ALA A C 1
ATOM 755 O O . ALA A 1 92 ? 7.578 -0.309 -23.368 1.00 74.12 92 ALA A O 1
ATOM 756 N N . ALA A 1 93 ? 5.822 0.192 -22.052 1.00 79.19 93 ALA A N 1
ATOM 757 C CA . ALA A 1 93 ? 4.790 -0.064 -23.053 1.00 79.19 93 ALA A CA 1
ATOM 758 C C . ALA A 1 93 ? 4.972 0.799 -24.314 1.00 79.19 93 ALA A C 1
ATOM 760 O O . ALA A 1 93 ? 4.929 0.256 -25.412 1.00 79.19 93 ALA A O 1
ATOM 761 N N . PHE A 1 94 ? 5.257 2.100 -24.159 1.00 82.25 94 PHE A N 1
ATOM 762 C CA . PHE A 1 94 ? 5.561 3.012 -25.276 1.00 82.25 94 PHE A CA 1
ATOM 763 C C . PHE A 1 94 ? 6.849 2.668 -26.034 1.00 82.25 94 PHE A C 1
ATOM 765 O O . PHE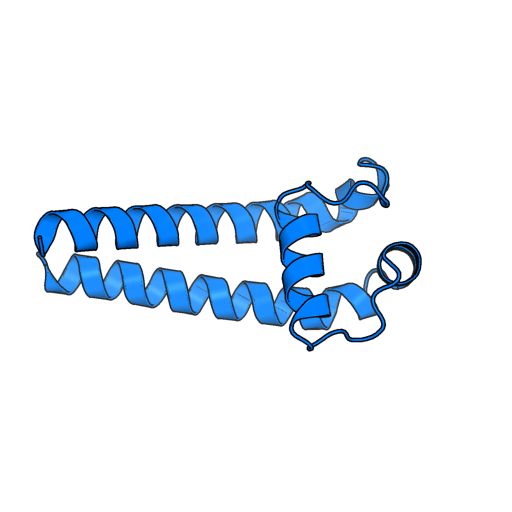 A 1 94 ? 6.998 3.060 -27.183 1.00 82.25 94 PHE A O 1
ATOM 772 N N . MET A 1 95 ? 7.805 1.995 -25.393 1.00 75.06 95 MET A N 1
ATOM 773 C CA . MET A 1 95 ? 9.058 1.581 -26.035 1.00 75.06 95 MET A CA 1
ATOM 774 C C . MET A 1 95 ? 8.934 0.225 -26.743 1.00 75.06 95 MET A C 1
ATOM 776 O O . MET A 1 95 ? 9.778 -0.101 -27.576 1.00 75.06 95 MET A O 1
ATOM 780 N N . THR A 1 96 ? 7.940 -0.587 -26.373 1.00 71.56 96 THR A N 1
ATOM 781 C CA . THR A 1 96 ? 7.715 -1.936 -26.920 1.00 71.56 96 THR A CA 1
ATOM 782 C C . THR A 1 96 ? 6.568 -2.030 -27.928 1.00 71.56 96 THR A C 1
ATOM 784 O O . THR A 1 96 ? 6.459 -3.063 -28.586 1.00 71.56 96 THR A O 1
ATOM 787 N N . GLY A 1 97 ? 5.708 -1.012 -28.019 1.00 54.38 97 GLY A N 1
ATOM 788 C CA . GLY A 1 97 ? 4.607 -0.905 -28.986 1.00 54.38 97 GLY A CA 1
ATOM 789 C C . GLY A 1 97 ? 4.839 0.234 -29.963 1.00 54.38 97 GLY A C 1
ATOM 790 O O . GLY A 1 97 ? 4.408 0.079 -31.125 1.00 54.38 97 GLY A O 1
#

Secondary structure (DSSP, 8-state):
-HHHHHHHHHHHHHHHHHHHHHHHHHHHHH-HHHHHHHT-S-SSSHHHHHHHHHHHHT--SSS-TTGGGTTHHHHHHHHHHHHHHHHHHHHHHHHH-

Foldseek 3Di:
DLVVLVVQLVVLVVVLVVLLVVCLVCCCVVPVVVVVQLVDPDSPDPSNSVSSVCLLVVVDPSDDVVVCVVVVVSSVVSVVSVVSNVVSVVVSVVVVD

Solvent-accessible surface area (backbone atoms only — not comparable to full-atom values): 5404 Å² total; per-residue (Å²): 109,69,69,58,51,51,50,53,28,50,53,33,44,52,49,34,50,54,54,49,54,51,44,51,66,43,44,54,73,76,37,46,69,61,40,58,63,66,67,60,94,38,73,79,42,73,69,21,50,54,46,54,50,28,48,50,72,65,69,47,80,76,58,62,72,74,72,45,57,81,50,42,64,62,28,48,53,52,50,51,32,48,49,52,27,52,51,35,49,51,52,50,50,69,74,76,107

Organism: NCBI:txid2760084

Radius of gyration: 15.33 Å; Cα contacts (8 Å, |Δi|>4): 63; chains: 1; bounding box: 35×25×44 Å

Sequence (97 aa):
MLEMIFAIGFLSVVGYLIVFFRFSRRFPRLYPELWVRVGCPEAFGLRGQSTYLAIVLGLETRIPRQELHQVRLEMMVIRVFLGFTVVALTFAAFMTG

Mean predicted aligned error: 6.41 Å

pLDDT: mean 80.43, std 5.77, range [54.38, 87.94]